Protein AF-A0A183IWS3-F1 (afdb_monomer)

pLDDT: mean 85.81, std 8.59, range [47.94, 95.75]

Radius of gyration: 23.71 Å; Cα contacts (8 Å, |Δi|>4): 69; chains: 1; bounding box: 55×58×47 Å

Foldseek 3Di:
DVVCCVPVVLLVVLVVQLVVLVCCCVPPCVQCPDPPSNVVSVVSNVVSVVVNVVVVCVVDDPVVSVVVVVVVVVVVVVCVVCVVPDPDDCVVCVVVVVVVVVVVVVVVVVCCCVQQCVVQVQLVVLVDQDVDPDPHHDDPVCVVVSVVSNVVSVVVSVVSVVVVVVVVVD

Structure (mmCIF, N/CA/C/O backbone):
data_AF-A0A183IWS3-F1
#
_entry.id   AF-A0A183IWS3-F1
#
loop_
_atom_site.group_PDB
_atom_site.id
_atom_site.type_symbol
_atom_site.label_atom_id
_atom_site.label_alt_id
_atom_site.label_comp_id
_atom_site.label_asym_id
_atom_site.label_entity_id
_atom_site.label_seq_id
_atom_site.pdbx_PDB_ins_code
_atom_site.Cartn_x
_atom_site.Cartn_y
_atom_site.Cartn_z
_atom_site.occupancy
_atom_site.B_iso_or_equiv
_atom_site.auth_seq_id
_atom_site.auth_comp_id
_atom_site.auth_asym_id
_atom_site.auth_atom_id
_atom_site.pdbx_PDB_model_num
ATOM 1 N N . MET A 1 1 ? 25.978 -1.870 -4.312 1.00 57.47 1 MET A N 1
ATOM 2 C CA . MET A 1 1 ? 25.868 -1.701 -2.844 1.00 57.47 1 MET A CA 1
ATOM 3 C C . MET A 1 1 ? 25.398 -0.297 -2.461 1.00 57.47 1 MET A C 1
ATOM 5 O O . MET A 1 1 ? 24.387 -0.199 -1.785 1.00 57.47 1 MET A O 1
ATOM 9 N N . ASN A 1 2 ? 26.026 0.776 -2.966 1.00 66.19 2 ASN A N 1
ATOM 10 C CA . ASN A 1 2 ? 25.623 2.159 -2.646 1.00 66.19 2 ASN A CA 1
ATOM 11 C C . ASN A 1 2 ? 24.198 2.531 -3.095 1.00 66.19 2 ASN A C 1
ATOM 13 O O . ASN A 1 2 ? 23.472 3.122 -2.311 1.00 66.19 2 ASN A O 1
ATOM 17 N N . LEU A 1 3 ? 23.770 2.112 -4.294 1.00 61.91 3 LEU A N 1
ATOM 18 C CA . LEU A 1 3 ? 22.423 2.416 -4.809 1.00 61.91 3 LEU A CA 1
ATOM 19 C C . LEU A 1 3 ? 21.291 1.729 -4.018 1.00 61.91 3 LEU A C 1
ATOM 21 O O . LEU A 1 3 ? 20.175 2.226 -3.940 1.00 61.91 3 LEU A O 1
ATOM 25 N N . LEU A 1 4 ? 21.583 0.561 -3.434 1.00 61.16 4 LEU A N 1
ATOM 26 C CA . LEU A 1 4 ? 20.600 -0.202 -2.666 1.00 61.16 4 LEU A CA 1
ATOM 27 C C . LEU A 1 4 ? 20.414 0.417 -1.276 1.00 61.16 4 LEU A C 1
ATOM 29 O O . LEU A 1 4 ? 19.292 0.515 -0.799 1.00 61.16 4 LEU A O 1
ATOM 33 N N . LEU A 1 5 ? 21.502 0.897 -0.659 1.00 66.38 5 LEU A N 1
ATOM 34 C CA . LEU A 1 5 ? 21.463 1.611 0.620 1.00 66.38 5 LEU A CA 1
ATOM 35 C C . LEU A 1 5 ? 20.761 2.972 0.508 1.00 66.38 5 LEU A C 1
ATOM 37 O O . LEU A 1 5 ? 20.028 3.339 1.423 1.00 66.38 5 LEU A O 1
ATOM 41 N N . THR A 1 6 ? 20.940 3.700 -0.599 1.00 74.06 6 THR A N 1
ATOM 42 C CA . THR A 1 6 ? 20.304 5.013 -0.797 1.00 74.06 6 THR A CA 1
ATOM 43 C C . THR A 1 6 ? 18.786 4.943 -0.923 1.00 74.06 6 THR A C 1
ATOM 45 O O . THR A 1 6 ? 18.131 5.893 -0.523 1.00 74.06 6 THR A O 1
ATOM 48 N N . GLU A 1 7 ? 18.224 3.834 -1.410 1.00 75.50 7 GLU A N 1
ATOM 49 C CA . GLU A 1 7 ? 16.769 3.673 -1.570 1.00 75.50 7 GLU A CA 1
ATOM 50 C C . GLU A 1 7 ? 16.124 2.904 -0.401 1.00 75.50 7 GLU A C 1
ATOM 52 O O . GLU A 1 7 ? 15.060 3.293 0.089 1.00 75.50 7 GLU A O 1
ATOM 57 N N . LEU A 1 8 ? 16.774 1.847 0.115 1.00 82.06 8 LEU A N 1
ATOM 58 C CA . LEU A 1 8 ? 16.234 1.069 1.242 1.00 82.06 8 LEU A CA 1
ATOM 59 C C . LEU A 1 8 ? 16.162 1.890 2.532 1.00 82.06 8 LEU A C 1
ATOM 61 O O . LEU A 1 8 ? 15.187 1.778 3.274 1.00 82.06 8 LEU A O 1
ATOM 65 N N . VAL A 1 9 ? 17.204 2.667 2.844 1.00 86.25 9 VAL A N 1
ATOM 66 C CA . VAL A 1 9 ? 17.297 3.359 4.139 1.00 86.25 9 VAL A CA 1
ATOM 67 C C . VAL A 1 9 ? 16.175 4.396 4.298 1.00 86.25 9 VAL A C 1
ATOM 69 O O . VAL A 1 9 ? 15.473 4.337 5.313 1.00 86.25 9 VAL A O 1
ATOM 72 N N . PRO A 1 10 ? 15.910 5.281 3.316 1.00 90.19 10 PRO A N 1
ATOM 73 C CA . PRO A 1 10 ? 14.752 6.168 3.372 1.00 90.19 10 PRO A CA 1
ATOM 74 C C . PRO A 1 10 ? 13.425 5.409 3.416 1.00 90.19 10 PRO A C 1
ATOM 76 O O . PRO A 1 10 ? 12.541 5.776 4.187 1.00 90.19 10 PRO A O 1
ATOM 79 N N . TRP A 1 11 ? 13.284 4.326 2.645 1.00 89.00 11 TRP A N 1
ATOM 80 C CA . TRP A 1 11 ? 12.058 3.528 2.630 1.00 89.00 11 TRP A CA 1
ATOM 81 C C . TRP A 1 11 ? 11.697 2.979 4.019 1.00 89.00 11 TRP A C 1
ATOM 83 O O . TRP A 1 11 ? 10.566 3.156 4.483 1.00 89.00 11 TRP A O 1
ATOM 93 N N . PHE A 1 12 ? 12.657 2.376 4.728 1.00 92.31 12 PHE A N 1
ATOM 94 C CA . PHE A 1 12 ? 12.441 1.896 6.097 1.00 92.31 12 PHE A CA 1
ATOM 95 C C . PHE A 1 12 ? 12.191 3.037 7.085 1.00 92.31 12 PHE A C 1
ATOM 97 O O . PHE A 1 12 ? 11.315 2.917 7.942 1.00 92.31 12 PHE A O 1
ATOM 104 N N . PHE A 1 13 ? 12.908 4.155 6.952 1.00 93.88 13 PHE A N 1
ATOM 105 C CA . PHE A 1 13 ? 12.727 5.328 7.807 1.00 93.88 13 PHE A CA 1
ATOM 106 C C . PHE A 1 13 ? 11.313 5.922 7.695 1.00 93.88 13 PHE A C 1
ATOM 108 O O . PHE A 1 13 ? 10.646 6.150 8.710 1.00 93.88 13 PHE A O 1
ATOM 115 N N . PHE A 1 14 ? 10.815 6.136 6.474 1.00 94.62 14 PHE A N 1
ATOM 116 C CA . PHE A 1 14 ? 9.468 6.666 6.255 1.00 94.62 14 PHE A CA 1
ATOM 117 C C . PHE A 1 14 ? 8.382 5.654 6.637 1.00 94.62 14 PHE A C 1
ATOM 119 O O . PHE A 1 14 ? 7.388 6.047 7.244 1.00 94.62 14 PHE A O 1
ATOM 126 N N . SER A 1 15 ? 8.603 4.355 6.411 1.00 92.75 15 SER A N 1
ATOM 127 C CA . SER A 1 15 ? 7.691 3.299 6.880 1.00 92.75 15 S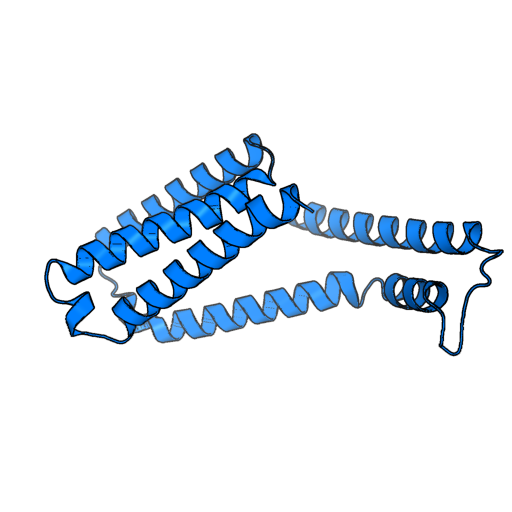ER A CA 1
ATOM 128 C C . SER A 1 15 ? 7.574 3.273 8.411 1.00 92.75 15 SER A C 1
ATOM 130 O O . SER A 1 15 ? 6.471 3.191 8.954 1.00 92.75 15 SER A O 1
ATOM 132 N N . ALA A 1 16 ? 8.695 3.406 9.128 1.00 94.75 16 ALA A N 1
ATOM 133 C CA . ALA A 1 16 ? 8.701 3.500 10.588 1.00 94.75 16 ALA A CA 1
ATOM 134 C C . ALA A 1 16 ? 8.003 4.780 11.076 1.00 94.75 16 ALA A C 1
ATOM 136 O O . ALA A 1 16 ? 7.198 4.731 12.006 1.00 94.75 16 ALA A O 1
ATOM 137 N N . THR A 1 17 ? 8.253 5.913 10.413 1.00 94.94 17 THR A N 1
ATOM 138 C CA . THR A 1 17 ? 7.595 7.194 10.716 1.00 94.94 17 THR A CA 1
ATOM 139 C C . THR A 1 17 ? 6.078 7.098 10.539 1.00 94.94 17 THR A C 1
ATOM 141 O O . THR A 1 17 ? 5.333 7.543 11.417 1.00 94.94 17 THR A O 1
ATOM 144 N N . PHE A 1 18 ? 5.610 6.471 9.454 1.00 95.06 18 PHE A N 1
ATOM 145 C CA . PHE A 1 18 ? 4.192 6.201 9.214 1.00 95.06 18 PHE A CA 1
ATOM 146 C C . PHE A 1 18 ? 3.589 5.358 10.343 1.00 95.06 18 PHE A C 1
ATOM 148 O O . PHE A 1 18 ? 2.594 5.761 10.942 1.00 95.06 18 PHE A O 1
ATOM 155 N N . LEU A 1 19 ? 4.219 4.233 10.697 1.00 93.94 19 LEU A N 1
ATOM 156 C CA . LEU A 1 19 ? 3.707 3.334 11.734 1.00 93.94 19 LEU A CA 1
ATOM 157 C C . LEU A 1 19 ? 3.624 4.021 13.106 1.00 93.94 19 LEU A C 1
ATOM 159 O O . LEU A 1 19 ? 2.595 3.940 13.775 1.00 93.94 19 LEU A O 1
ATOM 163 N N . ILE A 1 20 ? 4.680 4.727 13.518 1.00 94.69 20 ILE A N 1
ATOM 164 C CA . ILE A 1 20 ? 4.733 5.410 14.819 1.00 94.69 20 ILE A CA 1
ATOM 165 C C . ILE A 1 20 ? 3.663 6.502 14.893 1.00 94.69 20 ILE A C 1
ATOM 167 O O . ILE A 1 20 ? 2.904 6.557 15.860 1.00 94.69 20 ILE A O 1
ATOM 171 N N . THR A 1 21 ? 3.566 7.363 13.879 1.00 93.31 21 THR A N 1
ATOM 172 C CA . THR A 1 21 ? 2.584 8.461 13.874 1.00 93.31 21 THR A CA 1
ATOM 173 C C . THR A 1 21 ? 1.146 7.949 13.783 1.00 93.31 21 THR A C 1
ATOM 175 O O . THR A 1 21 ? 0.271 8.481 14.470 1.00 93.31 21 THR A O 1
ATOM 178 N N . TYR A 1 22 ? 0.904 6.871 13.032 1.00 92.94 22 TYR A N 1
ATOM 179 C CA . TYR A 1 22 ? -0.388 6.187 12.971 1.00 92.94 22 TYR A CA 1
ATOM 180 C C . TYR A 1 22 ? -0.812 5.641 14.342 1.00 92.94 22 TYR A C 1
ATOM 182 O O . TYR A 1 22 ? -1.922 5.921 14.804 1.00 92.94 22 TYR A O 1
ATOM 190 N N . LEU A 1 23 ? 0.086 4.936 15.041 1.00 91.12 23 LEU A N 1
ATOM 191 C CA . LEU A 1 23 ? -0.172 4.418 16.389 1.00 91.12 23 LEU A CA 1
ATOM 192 C C . LEU A 1 23 ? -0.385 5.545 17.407 1.00 91.12 23 LEU A C 1
ATOM 194 O O . LEU A 1 23 ? -1.289 5.460 18.234 1.00 91.12 23 LEU A O 1
ATOM 198 N N . MET A 1 24 ? 0.381 6.635 17.323 1.00 89.94 24 MET A N 1
ATOM 199 C CA . MET A 1 24 ? 0.211 7.800 18.199 1.00 89.94 24 MET A CA 1
ATOM 200 C C . MET A 1 24 ? -1.166 8.450 18.030 1.00 89.94 24 MET A C 1
ATOM 202 O O . MET A 1 24 ? -1.819 8.781 19.019 1.00 89.94 24 MET A O 1
ATOM 206 N N . ILE A 1 25 ? -1.653 8.600 16.797 1.00 91.25 25 ILE A N 1
ATOM 207 C CA . ILE A 1 25 ? -2.992 9.151 16.542 1.00 91.25 25 ILE A CA 1
ATOM 208 C C . ILE A 1 25 ? -4.089 8.161 16.973 1.00 91.25 25 ILE A C 1
ATOM 210 O O . ILE A 1 25 ? -5.099 8.573 17.550 1.00 91.25 25 ILE A O 1
ATOM 214 N N . GLY A 1 26 ? -3.912 6.865 16.705 1.00 88.88 26 GLY A N 1
ATOM 215 C CA . GLY A 1 26 ? -4.910 5.829 16.985 1.00 88.88 26 GLY A CA 1
ATOM 216 C C . GLY A 1 26 ? -5.060 5.498 18.472 1.00 88.88 26 GLY A C 1
ATOM 217 O O . GLY A 1 26 ? -6.181 5.434 18.981 1.00 88.88 26 GLY A O 1
ATOM 218 N N . CYS A 1 27 ? -3.939 5.325 19.173 1.00 90.75 27 CYS A N 1
ATOM 219 C CA . CYS A 1 27 ? -3.884 4.769 20.525 1.00 90.75 27 CYS A CA 1
ATOM 220 C C . CYS A 1 27 ? -3.692 5.821 21.627 1.00 90.75 27 CYS A C 1
ATOM 222 O O . CYS A 1 27 ? -4.011 5.532 22.778 1.00 90.75 27 CYS A O 1
ATOM 224 N N . CYS A 1 28 ? -3.218 7.034 21.312 1.00 89.56 28 CYS A N 1
ATOM 225 C CA . CYS A 1 28 ? -2.934 8.072 22.310 1.00 89.56 28 CYS A CA 1
ATOM 226 C C . CYS A 1 28 ? -3.904 9.265 22.173 1.00 89.56 28 CYS A C 1
ATOM 228 O O . CYS A 1 28 ? -3.660 10.195 21.395 1.00 89.56 28 CYS A O 1
ATOM 230 N N . PRO A 1 29 ? -4.991 9.332 22.974 1.00 86.38 29 PRO A N 1
ATOM 231 C CA . PRO A 1 29 ? -5.984 10.405 22.875 1.00 86.38 29 PRO A CA 1
ATOM 232 C C . PRO A 1 29 ? -5.400 11.803 23.101 1.00 86.38 29 PRO A C 1
ATOM 234 O O . PRO A 1 29 ? -5.892 12.767 22.517 1.00 86.38 29 PRO A O 1
ATOM 237 N N . GLY A 1 30 ? -4.355 11.908 23.931 1.00 86.81 30 GLY A N 1
ATOM 238 C CA . GLY A 1 30 ? -3.664 13.166 24.216 1.00 86.81 30 GLY A CA 1
ATOM 239 C C . GLY A 1 30 ? -3.038 13.798 22.972 1.00 86.81 30 GLY A C 1
ATOM 240 O O . GLY A 1 30 ? -3.177 15.003 22.784 1.00 86.81 30 GLY A O 1
ATOM 241 N N . PHE A 1 31 ? -2.439 12.985 22.095 1.00 84.56 31 PHE A N 1
ATOM 242 C CA . PHE A 1 31 ? -1.828 13.453 20.847 1.00 84.56 31 PHE A CA 1
ATOM 243 C C . PHE A 1 31 ? -2.865 13.737 19.760 1.00 84.56 31 PHE A C 1
ATOM 245 O O . PHE A 1 31 ? -2.729 14.716 19.039 1.00 84.56 31 PHE A O 1
ATOM 252 N N . ARG A 1 32 ? -3.947 12.953 19.670 1.00 92.25 32 ARG A N 1
ATOM 253 C CA . ARG A 1 32 ? -5.007 13.184 18.671 1.00 92.25 32 ARG A CA 1
ATOM 254 C C . ARG A 1 32 ? -5.888 14.404 18.969 1.00 92.25 32 ARG A C 1
ATOM 256 O O . ARG A 1 32 ? -6.387 15.030 18.040 1.00 92.25 32 ARG A O 1
ATOM 263 N N . ARG A 1 33 ? -6.141 14.723 20.245 1.00 92.44 33 ARG A N 1
ATOM 264 C CA . ARG A 1 33 ? -7.160 15.720 20.640 1.00 92.44 33 ARG A CA 1
ATOM 265 C C . ARG A 1 33 ? -6.612 17.105 20.989 1.00 92.44 33 ARG A C 1
ATOM 267 O O . ARG A 1 33 ? -7.414 18.009 21.199 1.00 92.44 33 ARG A O 1
ATOM 274 N N . ARG A 1 34 ? -5.291 17.287 21.098 1.00 90.06 34 ARG A N 1
ATOM 275 C CA . ARG A 1 34 ? -4.690 18.559 21.535 1.00 90.06 34 ARG A CA 1
ATOM 276 C C . ARG A 1 34 ? -3.725 19.125 20.497 1.00 90.06 34 ARG A C 1
ATOM 278 O O . ARG A 1 34 ? -2.863 18.415 19.982 1.00 90.06 34 ARG A O 1
ATOM 285 N N . PHE A 1 35 ? -3.854 20.427 20.251 1.00 91.75 35 PHE A N 1
ATOM 286 C CA . PHE A 1 35 ? -2.863 21.210 19.519 1.00 91.75 35 PHE A CA 1
ATOM 287 C C . PHE A 1 35 ? -1.610 21.412 20.395 1.00 91.75 35 PHE A C 1
ATOM 289 O O . PHE A 1 35 ? -1.762 21.599 21.605 1.00 91.75 35 PHE A O 1
ATOM 296 N N . PRO A 1 36 ? -0.383 21.384 19.837 1.00 92.44 36 PRO A N 1
ATOM 297 C CA . PRO A 1 36 ? -0.035 21.217 18.416 1.00 92.44 36 PRO A CA 1
ATOM 298 C C . PRO A 1 36 ? 0.200 19.763 17.972 1.00 92.44 36 PRO A C 1
ATOM 300 O O . PRO A 1 36 ? 0.430 19.515 16.788 1.00 92.44 36 PRO A O 1
ATOM 303 N N . GLY A 1 37 ? 0.160 18.801 18.901 1.00 89.38 37 GLY A N 1
ATOM 304 C CA . GLY A 1 37 ? 0.562 17.413 18.648 1.00 89.38 37 GLY A CA 1
ATOM 305 C C . GLY A 1 37 ? -0.212 16.739 17.514 1.00 89.38 37 GLY A C 1
ATOM 306 O O . GLY A 1 37 ? 0.393 16.069 16.681 1.00 89.38 37 GLY A O 1
ATOM 307 N N . ASN A 1 38 ? -1.522 16.978 17.425 1.00 90.88 38 ASN A N 1
ATOM 308 C CA . ASN A 1 38 ? -2.369 16.402 16.379 1.00 90.88 38 ASN A CA 1
ATOM 309 C C . ASN A 1 38 ? -1.933 16.809 14.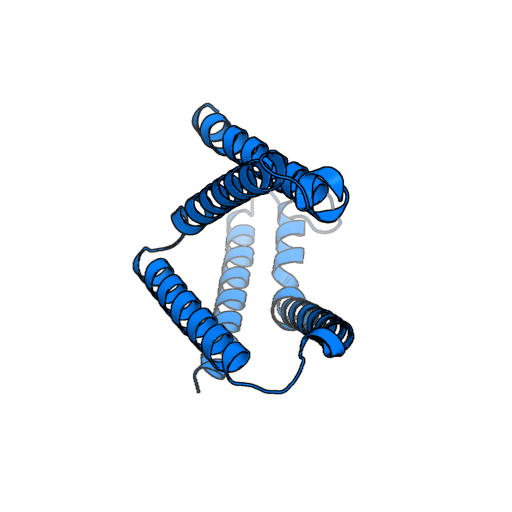960 1.00 90.88 38 ASN A C 1
ATOM 311 O O . ASN A 1 38 ? -1.841 15.954 14.081 1.00 90.88 38 ASN A O 1
ATOM 315 N N . MET A 1 39 ? -1.614 18.088 14.749 1.00 93.88 39 MET A N 1
ATOM 316 C CA . MET A 1 39 ? -1.180 18.616 13.454 1.00 93.88 39 MET A CA 1
ATOM 317 C C . MET A 1 39 ? 0.230 18.146 13.100 1.00 93.88 39 MET A C 1
ATOM 319 O O . MET A 1 39 ? 0.480 17.785 11.954 1.00 93.88 39 MET A O 1
ATOM 323 N N . ILE A 1 40 ? 1.136 18.088 14.081 1.00 93.81 40 ILE A N 1
ATOM 324 C CA . ILE A 1 40 ? 2.499 17.580 13.869 1.00 93.81 40 ILE A CA 1
ATOM 325 C C . ILE A 1 40 ? 2.453 16.112 13.435 1.00 93.81 40 ILE A C 1
ATOM 327 O O . ILE A 1 40 ? 3.058 15.751 12.426 1.00 93.81 40 ILE A O 1
ATOM 331 N N . CYS A 1 41 ? 1.704 15.266 14.150 1.00 91.00 41 CYS A N 1
ATOM 332 C CA 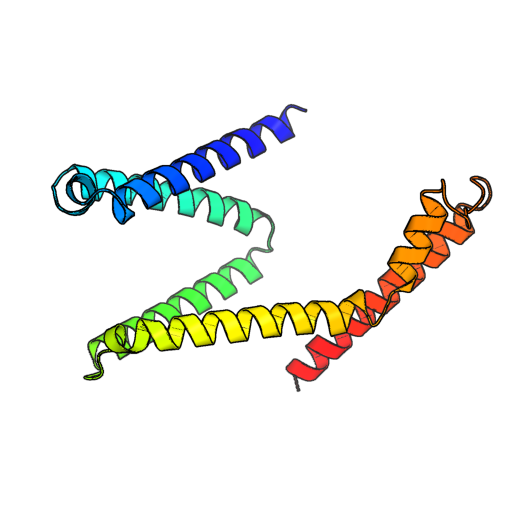. CYS A 1 41 ? 1.555 13.860 13.778 1.00 91.00 41 CYS A CA 1
ATOM 333 C C . CYS A 1 41 ? 0.905 13.701 12.397 1.00 91.00 41 CYS A C 1
ATOM 335 O O . CYS A 1 41 ? 1.346 12.853 11.627 1.00 91.00 41 CYS A O 1
ATOM 337 N N . LEU A 1 42 ? -0.093 14.526 12.057 1.00 94.06 42 LEU A N 1
ATOM 338 C CA . LEU A 1 42 ? -0.750 14.484 10.750 1.00 94.06 42 LEU A CA 1
ATOM 339 C C . LEU A 1 42 ? 0.200 14.859 9.603 1.00 94.06 42 LEU A C 1
ATOM 341 O O . LEU A 1 42 ? 0.224 14.169 8.585 1.00 94.06 42 LEU A O 1
ATOM 345 N N . ILE A 1 43 ? 1.003 15.914 9.760 1.00 95.75 43 ILE A N 1
ATOM 346 C CA . ILE A 1 43 ? 1.976 16.340 8.741 1.00 95.75 43 ILE A CA 1
ATOM 347 C C . ILE A 1 43 ? 3.028 15.252 8.521 1.00 95.75 43 ILE A C 1
ATOM 349 O O . ILE A 1 43 ? 3.288 14.879 7.379 1.00 95.75 43 ILE A O 1
ATOM 353 N N . LEU A 1 44 ? 3.593 14.701 9.600 1.00 95.56 44 LEU A N 1
ATOM 354 C CA . LEU A 1 44 ? 4.589 13.631 9.511 1.00 95.56 44 LEU A CA 1
ATOM 355 C C . LEU A 1 44 ? 4.020 12.369 8.849 1.00 95.56 44 LEU A C 1
ATOM 357 O O . LEU A 1 44 ? 4.663 11.809 7.962 1.00 95.56 44 LEU A O 1
ATOM 361 N N . LEU A 1 45 ? 2.803 11.961 9.224 1.00 94.31 45 LEU A N 1
ATOM 362 C CA . LEU A 1 45 ? 2.103 10.829 8.612 1.00 94.31 45 LEU A CA 1
ATOM 363 C C . LEU A 1 45 ? 1.890 11.050 7.106 1.00 94.31 45 LEU A C 1
ATOM 365 O O . LEU A 1 45 ? 2.152 10.157 6.301 1.00 94.31 45 LEU A O 1
ATOM 369 N N . THR A 1 46 ? 1.446 12.252 6.725 1.00 95.44 46 THR A N 1
ATOM 370 C CA . THR A 1 46 ? 1.169 12.615 5.326 1.00 95.44 46 THR A CA 1
ATOM 371 C C . THR A 1 46 ? 2.448 12.615 4.494 1.00 95.44 46 THR A C 1
ATOM 373 O O . THR A 1 46 ? 2.480 12.022 3.418 1.00 95.44 46 THR A O 1
ATOM 376 N N . LEU A 1 47 ? 3.522 13.235 4.994 1.00 95.44 47 LEU A N 1
ATOM 377 C CA . LEU A 1 47 ? 4.809 13.270 4.298 1.00 95.44 47 LEU A CA 1
ATOM 378 C C . LEU A 1 47 ? 5.381 11.861 4.122 1.00 95.44 47 LEU A C 1
ATOM 380 O O . LEU A 1 47 ? 5.781 11.510 3.013 1.00 95.44 47 LEU A O 1
ATOM 384 N N . ALA A 1 48 ? 5.337 11.032 5.167 1.00 94.50 48 ALA A N 1
ATOM 385 C CA . ALA A 1 48 ? 5.785 9.647 5.088 1.00 94.50 48 ALA A CA 1
ATOM 386 C C . ALA A 1 48 ? 5.013 8.845 4.029 1.00 94.50 48 ALA A C 1
ATOM 388 O O . ALA A 1 48 ? 5.626 8.231 3.156 1.00 94.50 48 ALA A O 1
ATOM 389 N N . MET A 1 49 ? 3.679 8.921 4.039 1.00 92.94 49 MET A N 1
ATOM 390 C CA . MET A 1 49 ? 2.851 8.220 3.056 1.00 92.94 49 MET A CA 1
ATOM 391 C C . MET A 1 49 ? 3.056 8.754 1.629 1.00 92.94 49 MET A C 1
ATOM 393 O O . MET A 1 49 ? 3.068 7.975 0.674 1.00 92.94 49 MET A O 1
ATOM 397 N N . SER A 1 50 ? 3.258 10.067 1.467 1.00 94.94 50 SER A N 1
ATOM 398 C CA . SER A 1 50 ? 3.536 10.677 0.161 1.00 94.94 50 SER A CA 1
ATOM 399 C C . SER A 1 50 ? 4.859 10.196 -0.436 1.00 94.94 50 SER A C 1
ATOM 401 O O . SER A 1 50 ? 4.886 9.838 -1.610 1.00 94.94 50 SER A O 1
ATOM 403 N N . TYR A 1 51 ? 5.922 10.087 0.371 1.00 93.62 51 TYR A N 1
ATOM 404 C CA . TYR A 1 51 ? 7.211 9.553 -0.070 1.00 93.62 51 TYR A CA 1
ATOM 405 C C . TYR A 1 51 ? 7.092 8.088 -0.504 1.00 93.62 51 TYR A C 1
ATOM 407 O O . TYR A 1 51 ? 7.542 7.717 -1.590 1.00 93.62 51 TYR A O 1
ATOM 415 N N . MET A 1 52 ? 6.438 7.257 0.314 1.00 92.69 52 MET A N 1
ATOM 416 C CA . MET A 1 52 ? 6.219 5.841 0.000 1.00 92.69 52 MET A CA 1
ATOM 417 C C . MET A 1 52 ? 5.397 5.671 -1.283 1.00 92.69 52 MET A C 1
ATOM 419 O O . MET A 1 52 ? 5.718 4.858 -2.144 1.00 92.69 52 MET A O 1
ATOM 423 N N . THR A 1 53 ? 4.354 6.479 -1.454 1.00 93.00 53 THR A N 1
ATOM 424 C CA . THR A 1 53 ? 3.522 6.426 -2.662 1.00 93.00 53 THR A CA 1
ATOM 425 C C . THR A 1 53 ? 4.288 6.922 -3.892 1.00 93.00 53 THR A C 1
ATOM 427 O O . THR A 1 53 ? 4.176 6.320 -4.955 1.00 93.00 53 THR A O 1
ATOM 430 N N . ALA A 1 54 ? 5.096 7.979 -3.767 1.00 91.75 54 ALA A N 1
ATOM 431 C CA . ALA A 1 54 ? 5.884 8.535 -4.868 1.00 91.75 54 ALA A CA 1
ATOM 432 C C . ALA A 1 54 ? 6.977 7.572 -5.352 1.00 91.75 54 ALA A C 1
ATOM 434 O O . ALA A 1 54 ? 7.158 7.399 -6.556 1.00 91.75 54 ALA A O 1
ATOM 435 N N . THR A 1 55 ? 7.668 6.908 -4.425 1.00 90.69 55 THR A N 1
ATOM 436 C CA . THR A 1 55 ? 8.667 5.880 -4.753 1.00 90.69 55 THR A CA 1
ATOM 437 C C . THR A 1 55 ? 8.021 4.680 -5.444 1.00 90.69 55 THR A C 1
ATOM 439 O O . THR A 1 55 ? 8.529 4.246 -6.474 1.00 90.69 55 THR A O 1
ATOM 442 N N . ILE A 1 56 ? 6.853 4.208 -4.980 1.00 90.50 56 ILE A N 1
ATOM 443 C CA . ILE A 1 56 ? 6.083 3.171 -5.693 1.00 90.50 56 ILE A CA 1
ATOM 444 C C . ILE A 1 56 ? 5.681 3.653 -7.094 1.00 90.50 56 ILE A C 1
ATOM 446 O O . ILE A 1 56 ? 5.862 2.929 -8.071 1.00 90.50 56 ILE A O 1
ATOM 450 N N . ALA A 1 57 ? 5.145 4.870 -7.214 1.00 92.38 57 ALA A N 1
ATOM 451 C CA . ALA A 1 57 ? 4.706 5.430 -8.491 1.00 92.38 57 ALA A CA 1
ATOM 452 C C . ALA A 1 57 ? 5.856 5.552 -9.506 1.00 92.38 57 ALA A C 1
ATOM 454 O O . ALA A 1 57 ? 5.621 5.402 -10.704 1.00 92.38 57 ALA A O 1
ATOM 455 N N . GLY A 1 58 ? 7.092 5.749 -9.036 1.00 91.12 58 GLY A N 1
ATOM 456 C CA . GLY A 1 58 ? 8.299 5.777 -9.864 1.00 91.12 58 GLY A CA 1
ATOM 457 C C . GLY A 1 58 ? 8.579 4.479 -10.633 1.00 91.12 58 GLY A C 1
ATOM 458 O O . GLY A 1 58 ? 9.272 4.522 -11.647 1.00 91.12 58 GLY A O 1
ATOM 459 N N . PHE A 1 59 ? 8.007 3.342 -10.216 1.00 88.38 59 PHE A N 1
ATOM 460 C CA . PHE A 1 59 ? 8.128 2.061 -10.927 1.00 88.38 59 PHE A CA 1
ATOM 461 C C . PHE A 1 59 ? 7.112 1.882 -12.065 1.00 88.38 59 PHE A C 1
ATOM 463 O O . PHE A 1 59 ? 7.192 0.906 -12.810 1.00 88.38 59 PHE A O 1
ATOM 470 N N . TYR A 1 60 ? 6.161 2.805 -12.225 1.00 88.62 60 TYR A N 1
ATOM 471 C CA . TYR A 1 60 ? 5.109 2.721 -13.235 1.00 88.62 60 TYR A CA 1
ATOM 472 C C . TYR A 1 60 ? 5.267 3.803 -14.304 1.00 88.62 60 TYR A C 1
ATOM 474 O O . TYR A 1 60 ? 5.777 4.896 -14.069 1.00 88.62 60 TYR A O 1
ATOM 482 N N . SER A 1 61 ? 4.786 3.516 -15.516 1.00 91.44 61 SER A N 1
ATOM 483 C CA . SER A 1 61 ? 4.789 4.502 -16.598 1.00 91.44 61 SER A CA 1
ATOM 484 C C . SER A 1 61 ? 3.918 5.708 -16.245 1.00 91.44 61 SER A C 1
ATOM 486 O O . SER A 1 61 ? 2.782 5.549 -15.796 1.00 91.44 61 SER A O 1
ATOM 488 N N . THR A 1 62 ? 4.403 6.914 -16.547 1.00 92.62 62 THR A N 1
ATOM 489 C CA . THR A 1 62 ? 3.721 8.183 -16.230 1.00 92.62 62 THR A CA 1
ATOM 490 C C . THR A 1 62 ? 2.262 8.203 -16.684 1.00 92.62 62 THR A C 1
ATOM 492 O O . THR A 1 62 ? 1.390 8.587 -15.913 1.00 92.62 62 THR A O 1
ATOM 495 N N . LYS A 1 63 ? 1.966 7.704 -17.893 1.00 89.69 63 LYS A N 1
ATOM 496 C CA . LYS A 1 63 ? 0.592 7.596 -18.419 1.00 89.69 63 LYS A CA 1
ATOM 497 C C . LYS A 1 63 ? -0.347 6.826 -17.480 1.00 89.69 63 LYS A C 1
ATOM 499 O O . LYS A 1 63 ? -1.464 7.272 -17.242 1.00 89.69 63 LYS A O 1
ATOM 504 N N . VAL A 1 64 ? 0.113 5.695 -16.940 1.00 90.25 64 VAL A N 1
ATOM 505 C CA . VAL A 1 64 ? -0.672 4.847 -16.027 1.00 90.25 64 VAL A CA 1
ATOM 506 C C . VAL A 1 64 ? -0.844 5.539 -14.677 1.00 90.25 64 VAL A C 1
ATOM 508 O O . VAL A 1 64 ? -1.948 5.563 -14.142 1.00 90.25 64 VAL A O 1
ATOM 511 N N . VAL A 1 65 ? 0.219 6.164 -14.161 1.00 92.56 65 VAL A N 1
ATOM 512 C CA . VAL A 1 65 ? 0.190 6.899 -12.887 1.00 92.56 65 VAL A CA 1
ATOM 513 C C . VAL A 1 65 ? -0.801 8.065 -12.938 1.00 92.56 65 VAL A C 1
ATOM 515 O O . VAL A 1 65 ? -1.624 8.204 -12.036 1.00 92.56 65 VAL A O 1
ATOM 518 N N . PHE A 1 66 ? -0.782 8.874 -14.003 1.00 91.06 66 PHE A N 1
ATOM 519 C CA . PHE A 1 66 ? -1.718 9.993 -14.168 1.00 91.06 66 PHE A CA 1
ATOM 520 C C . PHE A 1 66 ? -3.167 9.528 -14.327 1.00 91.06 66 PHE A C 1
ATOM 522 O O . PHE A 1 66 ? -4.064 10.137 -13.745 1.00 91.06 66 PHE A O 1
ATOM 529 N N . LEU A 1 67 ? -3.402 8.440 -15.066 1.00 91.44 67 LEU A N 1
ATOM 530 C CA . LEU A 1 67 ? -4.739 7.862 -15.194 1.00 91.44 67 LEU A CA 1
ATOM 531 C C . LEU A 1 67 ? -5.261 7.368 -13.835 1.00 91.44 67 LEU A C 1
ATOM 533 O O . LEU A 1 67 ? -6.384 7.690 -13.457 1.00 91.44 67 LEU A O 1
ATOM 537 N N . ALA A 1 68 ? -4.434 6.647 -13.072 1.00 89.12 68 ALA A N 1
ATOM 538 C CA . ALA A 1 68 ? -4.788 6.162 -11.739 1.00 89.12 68 ALA A CA 1
ATOM 539 C C . ALA A 1 68 ? -5.052 7.314 -10.753 1.00 89.12 68 ALA A C 1
ATOM 541 O O . ALA A 1 68 ? -6.030 7.272 -10.005 1.00 89.12 68 ALA A O 1
ATOM 542 N N . ALA A 1 69 ? -4.227 8.364 -10.784 1.00 91.44 69 ALA A N 1
ATOM 543 C CA . ALA A 1 69 ? -4.408 9.556 -9.960 1.00 91.44 69 ALA A CA 1
ATOM 544 C C . ALA A 1 69 ? -5.715 10.294 -10.292 1.00 91.44 69 ALA A C 1
ATOM 546 O O . ALA A 1 69 ? -6.452 10.667 -9.379 1.00 91.44 69 ALA A O 1
ATOM 547 N N . LEU A 1 70 ? -6.036 10.459 -11.582 1.00 92.94 70 LEU A N 1
ATOM 548 C CA . LEU A 1 70 ? -7.283 11.083 -12.028 1.00 92.94 70 LEU A CA 1
ATOM 549 C C . LEU A 1 70 ? -8.503 10.271 -11.584 1.00 92.94 70 LEU A C 1
ATOM 551 O O . LEU A 1 70 ? -9.436 10.838 -11.017 1.00 92.94 70 LEU A O 1
ATOM 555 N N . CYS A 1 71 ? -8.485 8.953 -11.791 1.00 89.62 71 CYS A N 1
ATOM 556 C CA . CYS A 1 71 ? -9.553 8.072 -11.326 1.00 89.62 71 CYS A CA 1
ATOM 557 C C . CYS A 1 71 ? -9.738 8.188 -9.809 1.00 89.62 71 CYS A C 1
ATOM 559 O O . CYS A 1 71 ? -10.854 8.433 -9.366 1.00 89.62 71 CYS A O 1
ATOM 561 N N . CYS A 1 72 ? -8.653 8.103 -9.029 1.00 92.00 72 CYS A N 1
ATOM 562 C CA . CYS A 1 72 ? -8.684 8.246 -7.571 1.00 92.00 72 CYS A CA 1
ATOM 563 C C . CYS A 1 72 ? -9.303 9.584 -7.138 1.00 92.00 72 CYS A C 1
ATOM 565 O O . CYS A 1 72 ? -10.204 9.611 -6.299 1.00 92.00 72 CYS A O 1
ATOM 567 N N . PHE A 1 73 ? -8.871 10.693 -7.747 1.00 90.81 73 PHE A N 1
ATOM 568 C CA . PHE A 1 73 ? -9.400 12.024 -7.458 1.00 90.81 73 PHE A CA 1
ATOM 569 C C . PHE A 1 73 ? -10.907 12.117 -7.732 1.00 90.81 73 PHE A C 1
ATOM 571 O O . PHE A 1 73 ? -11.658 12.572 -6.869 1.00 90.81 73 PHE A O 1
ATOM 578 N N . LEU A 1 74 ? -11.362 11.636 -8.894 1.00 90.88 74 LEU A N 1
ATOM 579 C CA . LEU A 1 74 ? -12.779 11.643 -9.261 1.00 90.88 74 LEU A CA 1
ATOM 580 C C . LEU A 1 74 ? -13.611 10.746 -8.341 1.00 90.88 74 LEU A C 1
ATOM 582 O O . LEU A 1 74 ? -14.670 11.168 -7.880 1.00 90.88 74 LEU A O 1
ATOM 586 N N . THR A 1 75 ? -13.131 9.540 -8.023 1.00 86.12 75 THR A N 1
ATOM 587 C CA . THR A 1 75 ? -13.840 8.621 -7.123 1.00 86.12 75 THR A CA 1
ATOM 588 C C . THR A 1 75 ? -13.938 9.179 -5.711 1.00 86.12 75 THR A C 1
ATOM 590 O O . THR A 1 75 ? -15.023 9.189 -5.135 1.00 86.12 75 THR A O 1
ATOM 593 N N . CYS A 1 76 ? -12.843 9.710 -5.161 1.00 91.38 76 CYS A N 1
ATOM 594 C CA . CYS A 1 76 ? -12.840 10.323 -3.836 1.00 91.38 76 CYS A CA 1
ATOM 595 C C . CYS A 1 76 ? -13.748 11.556 -3.802 1.00 91.38 76 CYS A C 1
ATOM 597 O O . CYS A 1 76 ? -14.545 11.698 -2.879 1.00 91.38 76 CYS A O 1
ATOM 599 N N . GLY A 1 77 ? -13.687 12.411 -4.828 1.00 86.25 77 GLY A N 1
ATOM 600 C CA . GLY A 1 77 ? -14.558 13.578 -4.956 1.00 86.25 77 GLY A CA 1
ATOM 601 C C . GLY A 1 77 ? -16.038 13.196 -5.013 1.00 86.25 77 GLY A C 1
ATOM 602 O O . GLY A 1 77 ? -16.841 13.753 -4.267 1.00 86.25 77 GLY A O 1
ATOM 603 N N . ALA A 1 78 ? -16.398 12.202 -5.828 1.00 87.44 78 ALA A N 1
ATOM 604 C CA . ALA A 1 78 ? -17.766 11.697 -5.915 1.00 87.44 78 ALA A CA 1
ATOM 605 C C . ALA A 1 78 ? -18.259 11.135 -4.573 1.00 87.44 78 ALA A C 1
ATOM 607 O O . ALA A 1 78 ? -19.362 11.471 -4.143 1.00 87.44 78 ALA A O 1
ATOM 608 N N . ILE A 1 79 ? -17.433 10.341 -3.879 1.00 87.88 79 ILE A N 1
ATOM 609 C CA . ILE A 1 79 ? -17.763 9.789 -2.557 1.00 87.88 79 ILE A CA 1
ATOM 610 C C . ILE A 1 79 ? -17.951 10.908 -1.530 1.00 87.88 79 ILE A C 1
ATOM 612 O O . ILE A 1 79 ? -18.920 10.863 -0.776 1.00 87.88 79 ILE A O 1
ATOM 616 N N . VAL A 1 80 ? -17.076 11.919 -1.498 1.00 91.12 80 VAL A N 1
ATOM 617 C CA . VAL A 1 80 ? -17.192 13.059 -0.572 1.00 91.12 80 VAL A CA 1
ATOM 618 C C . VAL A 1 80 ? -18.474 13.841 -0.842 1.00 91.12 80 VAL A C 1
ATOM 620 O O . VAL A 1 80 ? -19.249 14.061 0.084 1.00 91.12 80 VAL A O 1
ATOM 623 N N . LEU A 1 81 ? -18.744 14.204 -2.100 1.00 90.62 81 LEU A N 1
ATOM 624 C CA . LEU A 1 81 ? -19.955 14.940 -2.472 1.00 90.62 81 LEU A CA 1
ATOM 625 C C . LEU A 1 81 ? -21.225 14.153 -2.132 1.00 90.62 81 LEU A C 1
ATOM 627 O O . LEU A 1 81 ? -22.154 14.710 -1.551 1.00 90.62 81 LEU A O 1
ATOM 631 N N . PHE A 1 82 ? -21.248 12.854 -2.428 1.00 88.00 82 PHE A N 1
ATOM 632 C CA . PHE A 1 82 ? -22.353 11.974 -2.057 1.00 88.00 82 PHE A CA 1
ATOM 633 C C . PHE A 1 82 ? -22.520 11.875 -0.534 1.00 88.00 82 PHE A C 1
ATOM 635 O O . PHE A 1 82 ? -23.632 12.012 -0.027 1.00 88.00 82 PHE A O 1
ATOM 642 N N . SER A 1 83 ? -21.421 11.710 0.205 1.00 87.69 83 SER A N 1
ATOM 643 C CA . SER A 1 83 ? -21.423 11.614 1.672 1.00 87.69 83 SER A CA 1
ATOM 644 C C . SER A 1 83 ? -21.872 12.910 2.349 1.00 87.69 83 SER A C 1
ATOM 646 O O . SER A 1 83 ? -22.473 12.862 3.414 1.00 87.69 83 SER A O 1
ATOM 648 N N . MET A 1 84 ? -21.628 14.068 1.729 1.00 90.06 84 MET A N 1
ATOM 649 C CA . MET A 1 84 ? -22.124 15.360 2.215 1.00 90.06 84 MET A CA 1
ATOM 650 C C . MET A 1 84 ? -23.628 15.553 1.980 1.00 90.06 84 MET A C 1
ATOM 652 O O . MET A 1 84 ? -24.270 16.287 2.725 1.00 90.06 84 MET A O 1
ATOM 656 N N . GLN A 1 85 ? -24.189 14.944 0.932 1.00 89.75 85 GLN A N 1
ATOM 657 C CA . GLN A 1 85 ? -25.598 15.117 0.550 1.00 89.75 85 GLN A CA 1
ATOM 658 C C . GLN A 1 85 ? -26.520 14.057 1.159 1.00 89.75 85 GLN A C 1
ATOM 660 O O . GLN A 1 85 ? -27.713 14.296 1.359 1.00 89.75 85 GLN A O 1
ATOM 665 N 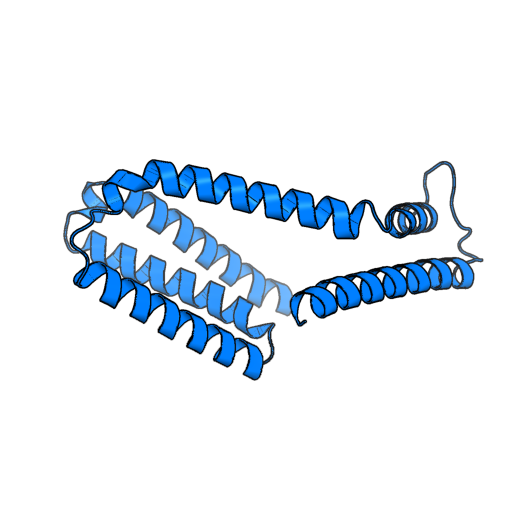N . THR A 1 86 ? -25.988 12.866 1.415 1.00 87.38 86 THR A N 1
ATOM 666 C CA . THR A 1 86 ? -26.762 11.729 1.902 1.00 87.38 86 THR A CA 1
ATOM 667 C C . THR A 1 86 ? -27.162 11.894 3.368 1.00 87.38 86 THR A C 1
ATOM 669 O O . THR A 1 86 ? -26.400 12.373 4.201 1.00 87.38 86 THR A O 1
ATOM 672 N N . LYS A 1 87 ? -28.384 11.468 3.697 1.00 83.88 87 LYS A N 1
ATOM 673 C CA . LYS A 1 87 ? -28.904 11.451 5.077 1.00 83.88 87 LYS A CA 1
ATOM 674 C C . LYS A 1 87 ? -28.559 10.159 5.825 1.00 83.88 87 LYS A C 1
ATOM 676 O O . LYS A 1 87 ? -28.869 10.040 7.006 1.00 83.88 87 LYS A O 1
ATOM 681 N N . TYR A 1 88 ? -27.988 9.177 5.128 1.00 81.12 88 TYR A N 1
ATOM 682 C CA . TYR A 1 88 ? -27.653 7.875 5.692 1.00 81.12 88 TYR A CA 1
ATOM 683 C C . TYR A 1 88 ? -26.317 7.935 6.437 1.00 81.12 88 TYR A C 1
ATOM 685 O O . TYR A 1 88 ? -25.301 8.320 5.862 1.00 81.12 88 TYR A O 1
ATOM 693 N N . ASP A 1 89 ? -26.311 7.513 7.703 1.00 82.12 89 ASP A N 1
ATOM 694 C CA . ASP A 1 89 ? -25.087 7.406 8.499 1.00 82.12 89 ASP A CA 1
ATOM 695 C C . ASP A 1 89 ? -24.350 6.097 8.182 1.00 82.12 89 ASP A C 1
ATOM 697 O O . ASP A 1 89 ? -24.623 5.038 8.753 1.00 82.12 89 ASP A O 1
ATOM 701 N N . PHE A 1 90 ? -23.392 6.170 7.257 1.00 76.75 90 PHE A N 1
ATOM 702 C CA . PHE A 1 90 ? -22.534 5.036 6.905 1.00 76.75 90 PHE A CA 1
ATOM 703 C C . PHE A 1 90 ? -21.632 4.577 8.061 1.00 76.75 90 PHE A C 1
ATOM 705 O O . PHE A 1 90 ? -21.164 3.436 8.043 1.00 76.75 90 PHE A O 1
ATOM 712 N N . THR A 1 91 ? -21.422 5.407 9.090 1.00 81.62 91 THR A N 1
ATOM 713 C CA . THR A 1 91 ? -20.612 5.057 10.268 1.00 81.62 91 THR A CA 1
ATOM 714 C C . THR A 1 91 ? -21.249 3.911 11.054 1.00 81.62 91 THR A C 1
ATOM 716 O O . THR A 1 91 ? -20.546 3.031 11.552 1.00 81.62 91 THR A O 1
ATOM 719 N N . ALA A 1 92 ? -22.585 3.858 11.098 1.00 79.19 92 ALA A N 1
ATOM 720 C CA . ALA A 1 92 ? -23.330 2.763 11.722 1.00 79.19 92 ALA A CA 1
ATOM 721 C C . ALA A 1 92 ? -23.095 1.410 11.017 1.00 79.19 92 ALA A C 1
ATOM 723 O O . ALA A 1 92 ? -23.187 0.355 11.642 1.00 79.19 92 ALA A O 1
ATOM 724 N N . CYS A 1 93 ? -22.727 1.435 9.733 1.00 80.75 93 CYS A N 1
ATOM 725 C CA . CYS A 1 93 ? -22.473 0.252 8.910 1.00 80.75 93 CYS A CA 1
ATOM 726 C C . CYS A 1 93 ? -20.984 -0.117 8.808 1.00 80.75 93 CYS A C 1
ATOM 728 O O . CYS A 1 93 ? -20.642 -1.021 8.046 1.00 80.75 93 CYS A O 1
ATOM 730 N N . VAL A 1 94 ? -20.086 0.529 9.563 1.00 83.62 94 VAL A N 1
ATOM 731 C CA . VAL A 1 94 ? -18.633 0.260 9.496 1.00 83.62 94 VAL A CA 1
ATOM 732 C C . VAL A 1 94 ? -18.316 -1.214 9.756 1.00 83.62 94 VAL A C 1
ATOM 734 O O . VAL A 1 94 ? -17.483 -1.787 9.060 1.00 83.62 94 VAL A O 1
ATOM 737 N N . GLY A 1 95 ? -19.031 -1.861 10.684 1.00 74.81 95 GLY A N 1
ATOM 738 C CA . GLY A 1 95 ? -18.896 -3.303 10.921 1.00 74.81 95 GLY A CA 1
ATOM 739 C C . GLY A 1 95 ? -19.260 -4.151 9.695 1.00 74.81 95 GLY A C 1
ATOM 740 O O . GLY A 1 95 ? -18.543 -5.090 9.362 1.00 74.81 95 GLY A O 1
ATOM 741 N N . VAL A 1 96 ? -20.321 -3.782 8.969 1.00 82.31 96 VAL A N 1
ATOM 742 C CA . VAL A 1 96 ? -20.732 -4.456 7.724 1.00 82.31 96 VAL A CA 1
ATOM 743 C C . VAL A 1 96 ? -19.700 -4.226 6.621 1.00 82.31 96 VAL A C 1
ATOM 745 O O . VAL A 1 96 ? -19.315 -5.170 5.934 1.00 82.31 96 VAL A O 1
ATOM 748 N N . MET A 1 97 ? -19.195 -2.997 6.479 1.00 81.06 97 MET A N 1
ATOM 749 C CA . MET A 1 97 ? -18.156 -2.675 5.495 1.00 81.06 97 MET A CA 1
ATOM 750 C C . MET A 1 97 ? -16.845 -3.418 5.777 1.00 81.06 97 MET A C 1
ATOM 752 O O . MET A 1 97 ? -16.186 -3.864 4.842 1.00 81.06 97 MET A O 1
ATOM 756 N N . PHE A 1 98 ? -16.489 -3.612 7.050 1.00 78.06 98 PHE A N 1
ATOM 757 C CA . PHE A 1 98 ? -15.320 -4.395 7.447 1.00 78.06 98 PHE A CA 1
ATOM 758 C C . PHE A 1 98 ? -15.454 -5.871 7.049 1.00 78.06 98 PHE A C 1
ATOM 760 O O . PHE A 1 98 ? -14.543 -6.428 6.437 1.00 78.06 98 PHE A O 1
ATOM 767 N N . VAL A 1 99 ? -16.608 -6.490 7.321 1.00 84.25 99 VAL A N 1
ATOM 768 C CA . VAL A 1 99 ? -16.880 -7.880 6.919 1.00 84.25 99 VAL A CA 1
ATOM 769 C C . VAL A 1 99 ? -16.876 -8.019 5.395 1.00 84.25 99 VAL A C 1
ATOM 771 O O . VAL A 1 99 ? -16.216 -8.916 4.875 1.00 84.25 99 VAL A O 1
ATOM 774 N N . LEU A 1 100 ? -17.534 -7.112 4.664 1.00 84.81 100 LEU A N 1
ATOM 775 C CA . LEU A 1 100 ? -17.505 -7.096 3.196 1.00 84.81 100 LEU A CA 1
ATOM 776 C C . LEU A 1 100 ? -16.079 -6.942 2.651 1.00 84.81 100 LEU A C 1
ATOM 778 O O . LEU A 1 100 ? -15.715 -7.628 1.697 1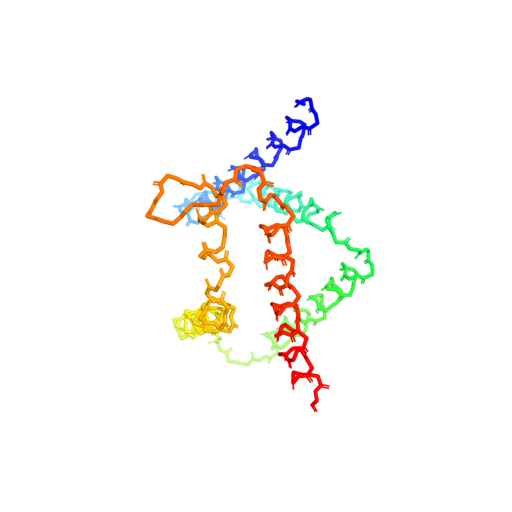.00 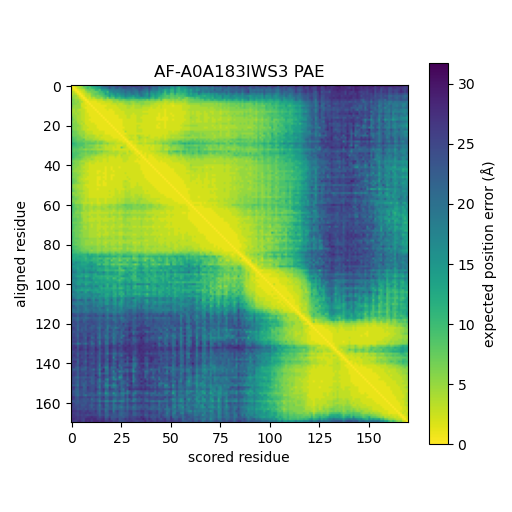84.81 100 LEU A O 1
ATOM 782 N N . GLY A 1 101 ? -15.256 -6.096 3.276 1.00 83.12 101 GLY A N 1
ATOM 783 C CA . GLY A 1 101 ? -13.846 -5.930 2.927 1.00 83.12 101 GLY A CA 1
ATOM 784 C C . GLY A 1 101 ? -13.043 -7.223 3.084 1.00 83.12 101 GLY A C 1
ATOM 785 O O . GLY A 1 101 ? -12.309 -7.597 2.171 1.00 83.12 101 GLY A O 1
ATOM 786 N N . ILE A 1 102 ? -13.223 -7.951 4.193 1.00 78.38 102 ILE A N 1
ATOM 787 C CA . ILE A 1 102 ? -12.582 -9.260 4.403 1.00 78.38 102 ILE A CA 1
ATOM 788 C C . ILE A 1 102 ? -13.057 -10.274 3.360 1.00 78.38 102 ILE A C 1
ATOM 790 O O . ILE A 1 102 ? -12.234 -10.986 2.789 1.00 78.38 102 ILE A O 1
ATOM 794 N N . VAL A 1 103 ? -14.361 -10.332 3.076 1.00 84.62 103 VAL A N 1
ATOM 795 C CA . VAL A 1 103 ? -14.924 -11.254 2.076 1.00 84.62 103 VAL A CA 1
ATOM 796 C C . VAL A 1 103 ? -14.341 -10.981 0.688 1.00 84.62 103 VAL A C 1
ATOM 798 O O . VAL A 1 103 ? -13.894 -11.914 0.025 1.00 84.62 103 VAL A O 1
ATOM 801 N N . LEU A 1 104 ? -14.279 -9.715 0.266 1.00 83.50 104 LEU A N 1
ATOM 802 C CA . LEU A 1 104 ? -13.681 -9.323 -1.015 1.00 83.50 104 LEU A CA 1
ATOM 803 C C . LEU A 1 104 ? -12.183 -9.636 -1.074 1.00 83.50 104 LEU A C 1
ATOM 805 O O . LEU A 1 104 ? -11.696 -10.129 -2.089 1.00 83.50 104 LEU A O 1
ATOM 809 N N . MET A 1 105 ? -11.456 -9.398 0.017 1.00 81.00 105 MET A N 1
ATOM 810 C CA . MET A 1 105 ? -10.035 -9.725 0.115 1.00 81.00 105 MET A CA 1
ATOM 811 C C . MET A 1 105 ? -9.794 -11.237 -0.009 1.00 81.00 105 MET A C 1
ATOM 813 O O . MET A 1 105 ? -8.952 -11.660 -0.799 1.00 81.00 105 MET A O 1
ATOM 817 N N . LEU A 1 106 ? -10.549 -12.060 0.725 1.00 81.56 106 LEU A N 1
ATOM 818 C CA . LEU A 1 106 ? -10.463 -13.522 0.645 1.00 81.56 106 LEU A CA 1
ATOM 819 C C . LEU A 1 106 ? -10.831 -14.029 -0.750 1.00 81.56 106 LEU A C 1
ATOM 821 O O . LEU A 1 106 ? -10.129 -14.882 -1.288 1.00 81.56 106 LEU A O 1
ATOM 825 N N . PHE A 1 107 ? -11.875 -13.470 -1.364 1.00 82.38 107 PHE A N 1
ATOM 826 C CA . PHE A 1 107 ? -12.235 -13.780 -2.744 1.00 82.38 107 PHE A CA 1
ATOM 827 C C . PHE A 1 107 ? -11.090 -13.459 -3.715 1.00 82.38 107 PHE A C 1
ATOM 829 O O . PHE A 1 107 ? -10.765 -14.288 -4.562 1.00 82.38 107 PHE A O 1
ATOM 836 N N . GLY A 1 108 ? -10.420 -12.313 -3.555 1.00 81.44 108 GLY A N 1
ATOM 837 C CA . GLY A 1 108 ? -9.242 -11.946 -4.345 1.00 81.44 108 GLY A CA 1
ATOM 838 C C . GLY A 1 108 ? -8.082 -12.936 -4.194 1.00 81.44 108 GLY A C 1
ATOM 839 O O . GLY A 1 108 ? -7.510 -13.369 -5.194 1.00 81.44 108 GLY A O 1
ATOM 840 N N . PHE A 1 109 ? -7.768 -13.364 -2.967 1.00 77.56 109 PHE A N 1
ATOM 841 C CA . PHE A 1 109 ? -6.738 -14.382 -2.728 1.00 77.56 109 PHE A CA 1
ATOM 842 C C . PHE A 1 109 ? -7.096 -15.734 -3.346 1.00 77.56 109 PHE A C 1
ATOM 844 O O . PHE A 1 109 ? -6.260 -16.344 -4.012 1.00 77.56 109 PHE A O 1
ATOM 851 N N . ILE A 1 110 ? -8.340 -16.187 -3.169 1.00 81.00 110 ILE A N 1
ATOM 852 C CA . ILE A 1 110 ? -8.837 -17.430 -3.769 1.00 81.00 110 ILE A CA 1
ATOM 853 C C . ILE A 1 110 ? -8.742 -17.341 -5.293 1.00 81.00 110 ILE A C 1
ATOM 855 O O . ILE A 1 110 ? -8.237 -18.270 -5.917 1.00 81.00 110 ILE A O 1
ATOM 859 N N . ALA A 1 111 ? -9.148 -16.219 -5.892 1.00 76.69 111 ALA A N 1
ATOM 860 C CA . ALA A 1 111 ? -9.052 -16.001 -7.329 1.00 76.69 111 ALA A CA 1
ATOM 861 C C . ALA A 1 111 ? -7.601 -16.089 -7.824 1.00 76.69 111 ALA A C 1
ATOM 863 O O . ALA A 1 111 ? -7.346 -16.786 -8.802 1.00 76.69 111 ALA A O 1
ATOM 864 N N . ILE A 1 112 ? -6.635 -15.467 -7.141 1.00 71.88 112 ILE A N 1
ATOM 865 C CA . ILE A 1 112 ? -5.208 -15.538 -7.511 1.00 71.88 112 ILE A CA 1
ATOM 866 C C . ILE A 1 112 ? -4.681 -16.978 -7.421 1.00 71.88 112 ILE A C 1
ATOM 868 O O . ILE A 1 112 ? -4.057 -17.468 -8.364 1.00 71.88 112 ILE A O 1
ATOM 872 N N . ILE A 1 113 ? -4.967 -17.685 -6.322 1.00 76.19 113 ILE A N 1
ATOM 873 C CA . ILE A 1 113 ? -4.525 -19.073 -6.119 1.00 76.19 113 ILE A CA 1
ATOM 874 C C . ILE A 1 113 ? -5.122 -19.996 -7.191 1.00 76.19 113 ILE A C 1
ATOM 876 O O . ILE A 1 113 ? -4.400 -20.790 -7.795 1.00 76.19 113 ILE A O 1
ATOM 880 N N . PHE A 1 114 ? -6.421 -19.873 -7.472 1.00 71.19 114 PHE A N 1
ATOM 881 C CA . PHE A 1 114 ? -7.100 -20.714 -8.459 1.00 71.19 114 PHE A CA 1
ATOM 882 C C . PHE A 1 114 ? -6.694 -20.417 -9.899 1.00 71.19 114 PHE A C 1
ATOM 884 O O . PHE A 1 114 ? -6.580 -21.338 -10.704 1.00 71.19 114 PHE A O 1
ATOM 891 N N . THR A 1 115 ? -6.491 -19.149 -10.247 1.00 67.56 115 THR A N 1
ATOM 892 C CA . THR A 1 115 ? -6.244 -18.766 -11.643 1.00 67.56 115 THR A CA 1
ATOM 893 C C . THR A 1 115 ? -4.786 -18.901 -12.060 1.00 67.56 115 THR A C 1
ATOM 895 O O . THR A 1 115 ? -4.538 -19.234 -13.219 1.00 67.56 115 THR A O 1
ATOM 898 N N . VAL A 1 116 ? -3.841 -18.665 -11.143 1.00 65.56 116 VAL A N 1
ATOM 899 C CA . VAL A 1 116 ? -2.402 -18.622 -11.450 1.00 65.56 116 VAL A CA 1
ATOM 900 C C . VAL A 1 116 ? -1.683 -19.873 -10.946 1.00 65.56 116 VAL A C 1
ATOM 902 O O . VAL A 1 116 ? -1.007 -20.535 -11.726 1.00 65.56 116 VAL A O 1
ATOM 905 N N . ILE A 1 117 ? -1.853 -20.233 -9.670 1.00 67.06 117 ILE A N 1
ATOM 906 C CA . ILE A 1 117 ? -1.055 -21.295 -9.029 1.00 67.06 117 ILE A CA 1
ATOM 907 C C . ILE A 1 117 ? -1.586 -22.686 -9.387 1.00 67.06 117 ILE A C 1
ATOM 909 O O . ILE A 1 117 ? -0.821 -23.553 -9.799 1.00 67.06 117 ILE A O 1
ATOM 913 N N . LEU A 1 118 ? -2.898 -22.909 -9.269 1.00 66.94 118 LEU A N 1
ATOM 914 C CA . LEU A 1 118 ? -3.496 -24.217 -9.565 1.00 66.94 118 LEU A CA 1
ATOM 915 C C . LEU A 1 118 ? -3.493 -24.558 -11.058 1.00 66.94 118 LEU A C 1
ATOM 917 O O . LEU A 1 118 ? -3.503 -25.734 -11.413 1.00 66.94 118 LEU A O 1
ATOM 921 N N . ARG A 1 119 ? -3.493 -23.549 -11.936 1.00 68.94 119 ARG A N 1
ATOM 922 C CA . ARG A 1 119 ? -3.607 -23.763 -13.383 1.00 68.94 119 ARG A CA 1
ATOM 923 C C . ARG A 1 119 ? -2.267 -23.967 -14.090 1.00 68.94 119 ARG A C 1
ATOM 925 O O . ARG A 1 119 ? -2.266 -24.538 -15.176 1.00 68.94 119 ARG A O 1
ATOM 932 N N . ASN A 1 120 ? -1.150 -23.557 -13.482 1.00 76.00 120 ASN A N 1
ATOM 933 C CA . ASN A 1 120 ? 0.182 -23.901 -13.977 1.00 76.00 120 ASN A CA 1
ATOM 934 C C . ASN A 1 120 ? 1.136 -24.353 -12.850 1.00 76.00 120 ASN A C 1
ATOM 936 O O . ASN A 1 120 ? 2.068 -23.623 -12.507 1.00 76.00 120 ASN A O 1
ATOM 940 N N . PRO A 1 121 ? 0.928 -25.546 -12.257 1.00 78.75 121 PRO A N 1
ATOM 941 C CA . PRO A 1 121 ? 1.818 -26.067 -11.218 1.00 78.75 121 PRO A CA 1
ATOM 942 C C . PRO A 1 121 ? 3.212 -26.430 -11.756 1.00 78.75 121 PRO A C 1
ATOM 944 O O . PRO A 1 121 ? 4.145 -26.565 -10.965 1.00 78.75 121 PRO A O 1
ATOM 947 N N . TYR A 1 122 ? 3.353 -26.575 -13.079 1.00 85.56 122 TYR A N 1
ATOM 948 C CA . TYR A 1 122 ? 4.581 -27.007 -13.742 1.00 85.56 122 TYR A CA 1
ATOM 949 C C . TYR A 1 122 ? 5.751 -26.065 -13.465 1.00 85.56 122 TYR A C 1
ATOM 951 O O . TYR A 1 122 ? 6.807 -26.551 -13.083 1.00 85.56 122 TYR A O 1
ATOM 959 N N . LEU A 1 123 ? 5.525 -24.745 -13.416 1.00 86.94 123 LEU A N 1
ATOM 960 C CA . LEU A 1 123 ? 6.612 -23.796 -13.152 1.00 86.94 123 LEU A CA 1
ATOM 961 C C . LEU A 1 123 ? 7.276 -24.033 -11.789 1.00 86.94 123 LEU A C 1
ATOM 963 O O . LEU A 1 123 ? 8.489 -23.909 -11.648 1.00 86.94 123 LEU A O 1
ATOM 967 N N . ALA A 1 124 ? 6.489 -24.377 -10.767 1.00 87.38 124 ALA A N 1
ATOM 968 C CA . ALA A 1 124 ? 7.028 -24.660 -9.441 1.00 87.38 124 ALA A CA 1
ATOM 969 C C . ALA A 1 124 ? 7.827 -25.972 -9.418 1.00 87.38 124 ALA A C 1
ATOM 971 O O . ALA A 1 124 ? 8.843 -26.055 -8.728 1.00 87.38 124 ALA A O 1
ATOM 972 N N . ILE A 1 125 ? 7.375 -26.979 -10.169 1.00 89.38 125 ILE A N 1
ATOM 973 C CA . ILE A 1 125 ? 8.048 -28.276 -10.299 1.00 89.38 125 ILE A CA 1
ATOM 974 C C . ILE A 1 125 ? 9.348 -28.104 -11.095 1.00 89.38 125 ILE A C 1
ATOM 976 O O . ILE A 1 125 ? 10.400 -28.546 -10.641 1.00 89.38 125 ILE A O 1
ATOM 980 N N . ASP A 1 126 ? 9.309 -27.381 -12.210 1.00 91.38 126 ASP A N 1
ATOM 981 C CA . ASP A 1 126 ? 10.447 -27.160 -13.099 1.00 91.38 126 ASP A CA 1
ATOM 982 C C . ASP A 1 126 ? 11.528 -26.316 -12.417 1.00 91.38 126 ASP A C 1
ATOM 984 O O . ASP A 1 126 ? 12.702 -26.680 -12.442 1.00 91.38 126 ASP A O 1
ATOM 988 N N . VAL A 1 127 ? 11.155 -25.266 -11.673 1.00 91.50 127 VAL A N 1
ATOM 989 C CA . VAL A 1 127 ? 12.115 -24.519 -10.839 1.00 91.50 127 VAL A CA 1
ATOM 990 C C . VAL A 1 127 ? 12.739 -25.415 -9.765 1.00 91.50 127 VAL A C 1
ATOM 992 O O . VAL A 1 127 ? 13.937 -25.306 -9.511 1.00 91.50 127 VAL A O 1
ATOM 995 N N . GLN A 1 128 ? 11.971 -26.313 -9.135 1.00 91.75 128 GLN A N 1
ATOM 996 C CA . GLN A 1 128 ? 12.531 -27.253 -8.156 1.00 91.75 128 GLN A CA 1
ATOM 997 C C . GLN A 1 128 ? 13.514 -28.239 -8.793 1.00 91.75 128 GLN A C 1
ATOM 999 O O . GLN A 1 128 ? 14.556 -28.505 -8.197 1.00 91.75 128 GLN A O 1
ATOM 1004 N N . MET A 1 129 ? 13.220 -28.737 -9.996 1.00 89.88 129 MET A N 1
ATOM 1005 C CA . MET A 1 129 ? 14.126 -29.619 -10.735 1.00 89.88 129 MET A CA 1
ATOM 1006 C C . MET A 1 129 ? 15.411 -28.900 -11.168 1.00 89.88 129 MET A C 1
ATOM 1008 O O . MET A 1 129 ? 16.470 -29.521 -11.182 1.00 89.88 129 MET A O 1
ATOM 1012 N N . VAL A 1 130 ? 15.348 -27.597 -11.464 1.00 91.81 130 VAL A N 1
ATOM 1013 C CA . VAL A 1 130 ? 16.527 -26.772 -11.794 1.00 91.81 130 VAL A CA 1
ATOM 1014 C C . VAL A 1 130 ? 17.365 -26.416 -10.561 1.00 91.81 130 VAL A C 1
ATOM 1016 O O . VAL A 1 130 ? 18.588 -26.388 -10.643 1.00 91.81 130 VAL A O 1
ATOM 1019 N N . MET A 1 131 ? 16.732 -26.129 -9.419 1.00 91.44 131 MET A N 1
ATOM 1020 C CA . MET A 1 131 ? 17.438 -25.792 -8.171 1.00 91.44 131 MET A CA 1
ATOM 1021 C C . MET A 1 131 ? 18.144 -26.998 -7.538 1.00 91.44 131 MET A C 1
ATOM 1023 O O . MET A 1 131 ? 19.086 -26.811 -6.767 1.00 91.44 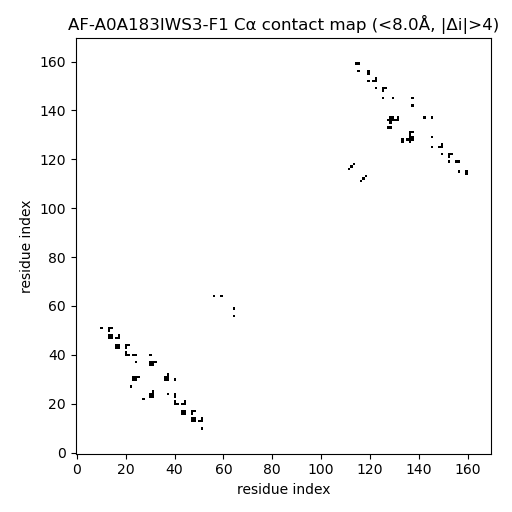131 MET A O 1
ATOM 1027 N N . GLY A 1 132 ? 17.677 -28.210 -7.844 1.00 86.56 132 GLY A N 1
ATOM 1028 C CA . GLY A 1 132 ? 18.285 -29.450 -7.383 1.00 86.56 132 GLY A CA 1
ATOM 1029 C C . GLY A 1 132 ? 18.081 -29.758 -5.897 1.00 86.56 132 GLY A C 1
ATOM 1030 O O . GLY A 1 132 ? 17.377 -29.058 -5.160 1.00 86.56 132 GLY A O 1
ATOM 1031 N N . GLY A 1 133 ? 18.665 -30.866 -5.439 1.00 86.31 133 GLY A N 1
ATOM 1032 C CA . GLY A 1 133 ? 18.603 -31.304 -4.039 1.00 86.31 133 GLY A CA 1
ATOM 1033 C C . GLY A 1 133 ? 17.302 -32.014 -3.637 1.00 86.31 133 GLY A C 1
ATOM 1034 O O . GLY A 1 133 ? 16.979 -32.092 -2.444 1.00 86.31 133 GLY A O 1
ATOM 1035 N N . LYS A 1 134 ? 16.537 -32.523 -4.612 1.00 89.50 134 LYS A N 1
ATOM 1036 C CA . LYS A 1 134 ? 15.305 -33.319 -4.430 1.00 89.50 134 LYS A CA 1
ATOM 1037 C C . LYS A 1 134 ? 15.349 -34.588 -5.293 1.00 89.50 134 LYS A C 1
ATOM 1039 O O . LYS A 1 134 ? 16.398 -34.951 -5.802 1.00 89.50 134 LYS A O 1
ATOM 1044 N N . GLN A 1 135 ? 14.230 -35.314 -5.393 1.00 84.88 135 GLN A N 1
ATOM 1045 C CA . GLN A 1 135 ? 14.195 -36.607 -6.096 1.00 84.88 135 GLN A CA 1
ATOM 1046 C C . GLN A 1 135 ? 14.399 -36.500 -7.611 1.00 84.88 135 GLN A C 1
ATOM 1048 O O . GLN A 1 135 ? 14.915 -37.437 -8.211 1.00 84.88 135 GLN A O 1
ATOM 1053 N N . TYR A 1 136 ? 14.007 -35.376 -8.209 1.00 84.31 136 TYR A N 1
ATOM 1054 C CA . TYR A 1 136 ? 14.204 -35.086 -9.624 1.00 84.31 136 TYR A CA 1
ATOM 1055 C C . TYR A 1 136 ? 15.026 -33.805 -9.732 1.00 84.31 136 TYR A C 1
ATOM 1057 O O . TYR A 1 136 ? 14.635 -32.778 -9.178 1.00 84.31 136 TYR A O 1
ATOM 1065 N N . GLU A 1 137 ? 16.170 -33.891 -10.401 1.00 91.12 137 GLU A N 1
ATOM 1066 C CA . GLU A 1 137 ? 17.115 -32.796 -10.605 1.00 91.12 137 GLU A CA 1
ATOM 1067 C C . GLU A 1 137 ? 17.644 -32.865 -12.036 1.00 91.12 137 GLU A C 1
ATOM 1069 O O . GLU A 1 137 ? 17.909 -33.952 -12.556 1.00 91.12 137 GLU A O 1
ATOM 1074 N N . ILE A 1 138 ? 17.752 -31.708 -12.681 1.00 89.12 138 ILE A N 1
ATOM 1075 C CA . ILE A 1 138 ? 18.293 -31.585 -14.033 1.00 89.12 138 ILE A CA 1
ATOM 1076 C C . ILE A 1 138 ? 19.815 -31.443 -13.934 1.00 89.12 138 ILE A C 1
ATOM 1078 O O . ILE A 1 138 ? 20.321 -30.671 -13.120 1.00 89.12 138 ILE A O 1
ATOM 1082 N N . SER A 1 139 ? 20.551 -32.182 -14.770 1.00 90.69 139 SER A N 1
ATOM 1083 C CA . SER A 1 139 ? 22.012 -32.079 -14.825 1.00 90.69 139 SER A CA 1
ATOM 1084 C C . SER A 1 139 ? 22.438 -30.664 -15.249 1.00 90.69 139 SER A C 1
ATOM 1086 O O . SER A 1 139 ? 21.801 -30.081 -16.130 1.00 90.69 139 SER A O 1
ATOM 1088 N N . PRO A 1 140 ? 23.545 -30.108 -14.721 1.00 85.38 140 PRO A N 1
ATOM 1089 C CA . PRO A 1 140 ? 24.077 -28.816 -15.170 1.00 85.38 140 PRO A CA 1
ATOM 1090 C C . PRO A 1 140 ? 24.368 -28.748 -16.679 1.00 85.38 140 PRO A C 1
ATOM 1092 O O . PRO A 1 140 ? 24.409 -27.667 -17.265 1.00 85.38 140 PRO A O 1
ATOM 1095 N N . GLU A 1 141 ? 24.571 -29.904 -17.310 1.00 90.56 141 GLU A N 1
ATOM 1096 C CA . GLU A 1 141 ? 24.808 -30.055 -18.747 1.00 90.56 141 GLU A CA 1
ATOM 1097 C C . GLU A 1 141 ? 23.532 -29.807 -19.580 1.00 90.56 141 GLU A C 1
ATOM 1099 O O . GLU A 1 141 ? 23.619 -29.366 -20.726 1.00 90.56 141 GLU A O 1
ATOM 1104 N N . ASP A 1 142 ? 22.348 -29.969 -18.980 1.00 91.06 142 ASP A N 1
ATOM 1105 C CA . ASP A 1 142 ? 21.027 -29.870 -19.619 1.00 91.06 142 ASP A CA 1
ATOM 1106 C C . ASP A 1 142 ? 20.384 -28.474 -19.464 1.00 91.06 142 ASP A C 1
ATOM 1108 O O . ASP A 1 142 ? 19.159 -28.307 -19.478 1.00 91.06 142 ASP A O 1
ATOM 1112 N N . TYR A 1 143 ? 21.198 -27.423 -19.344 1.00 88.75 143 TYR A N 1
ATOM 1113 C CA . TYR A 1 143 ? 20.725 -26.050 -19.121 1.00 88.75 143 TYR A CA 1
ATOM 1114 C C . TYR A 1 143 ? 19.783 -25.533 -20.226 1.00 88.75 143 TYR A C 1
ATOM 1116 O O . TYR A 1 143 ? 18.886 -24.736 -19.949 1.00 88.75 143 TYR A O 1
ATOM 1124 N N . VAL A 1 144 ? 19.950 -25.988 -21.476 1.00 92.50 144 VAL A N 1
ATOM 1125 C CA . VAL A 1 144 ? 19.065 -25.620 -22.598 1.00 92.50 144 VAL A CA 1
ATOM 1126 C C . VAL A 1 144 ? 17.662 -26.192 -22.393 1.00 92.50 144 VAL A C 1
ATOM 1128 O O . VAL A 1 144 ? 16.671 -25.504 -22.644 1.00 92.50 144 VAL A O 1
ATOM 1131 N N . PHE A 1 145 ? 17.570 -27.431 -21.910 1.00 89.50 145 PHE A N 1
ATOM 1132 C CA . PHE A 1 145 ? 16.301 -28.094 -21.629 1.00 89.50 145 PHE A CA 1
ATOM 1133 C C . PHE A 1 145 ? 15.577 -27.411 -20.463 1.00 89.50 145 PHE A C 1
ATOM 1135 O O . PHE A 1 145 ? 14.431 -26.990 -20.627 1.00 89.50 145 PHE A O 1
ATOM 1142 N N . ALA A 1 146 ? 16.286 -27.172 -19.356 1.00 89.69 146 ALA A N 1
ATOM 1143 C CA . ALA A 1 146 ? 15.783 -26.415 -18.208 1.00 89.69 146 ALA A CA 1
ATOM 1144 C C . ALA A 1 146 ? 15.256 -25.024 -18.601 1.00 89.69 146 ALA A C 1
ATOM 1146 O O . ALA A 1 146 ? 14.144 -24.638 -18.241 1.00 89.69 146 ALA A O 1
ATOM 1147 N N . ALA A 1 147 ? 16.035 -24.269 -19.383 1.00 91.56 147 ALA A N 1
ATOM 1148 C CA . ALA A 1 147 ? 15.633 -22.945 -19.847 1.00 91.56 147 ALA A CA 1
ATOM 1149 C C . ALA A 1 147 ? 14.392 -22.999 -20.753 1.00 91.56 147 ALA A C 1
ATOM 1151 O O . ALA A 1 147 ? 13.530 -22.125 -20.667 1.00 91.56 147 ALA A O 1
ATOM 1152 N N . THR A 1 148 ? 14.282 -24.026 -21.599 1.00 92.50 148 THR A N 1
ATOM 1153 C CA . THR A 1 148 ? 13.136 -24.209 -22.502 1.00 92.50 148 THR A CA 1
ATOM 1154 C C . THR A 1 148 ? 11.855 -24.511 -21.726 1.00 92.50 148 THR A C 1
ATOM 1156 O O . THR A 1 148 ? 10.824 -23.905 -22.010 1.00 92.50 148 THR A O 1
ATOM 1159 N N . GLN A 1 149 ? 11.918 -25.395 -20.728 1.00 90.62 149 GLN A N 1
ATOM 1160 C CA . GLN A 1 149 ? 10.785 -25.728 -19.859 1.00 90.62 149 GLN A CA 1
ATOM 1161 C C . GLN A 1 149 ? 10.263 -24.493 -19.110 1.00 90.62 149 GLN A C 1
ATOM 1163 O O . GLN A 1 149 ? 9.100 -24.116 -19.263 1.00 90.62 149 GLN A O 1
ATOM 1168 N N . LEU A 1 150 ? 11.159 -23.764 -18.433 1.00 91.38 150 LEU A N 1
ATOM 1169 C CA . LEU A 1 150 ? 10.806 -22.523 -17.736 1.00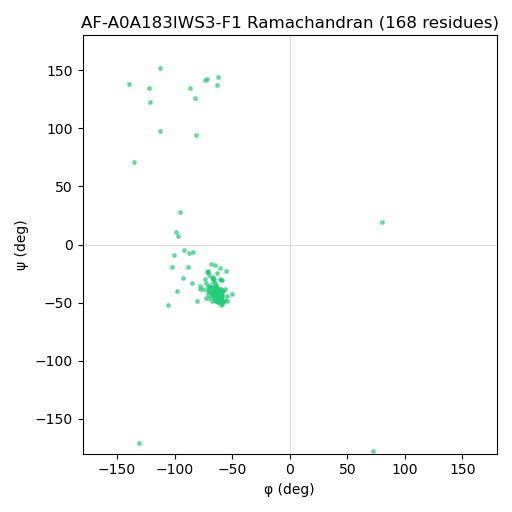 91.38 150 LEU A CA 1
ATOM 1170 C C . LEU A 1 150 ? 10.219 -21.467 -18.681 1.00 91.38 150 LEU A C 1
ATOM 1172 O O . LEU A 1 150 ? 9.266 -20.773 -18.328 1.00 91.38 150 LEU A O 1
ATOM 1176 N N . PHE A 1 151 ? 10.770 -21.332 -19.890 1.00 93.56 151 PHE A N 1
ATOM 1177 C CA . PHE A 1 151 ? 10.266 -20.382 -20.879 1.00 93.56 151 PHE A CA 1
ATOM 1178 C C . PHE A 1 151 ? 8.830 -20.704 -21.306 1.00 93.56 151 PHE A C 1
ATOM 1180 O O . PHE A 1 151 ? 7.980 -19.812 -21.327 1.00 93.56 151 PHE A O 1
ATOM 1187 N N . VAL A 1 152 ? 8.544 -21.970 -21.613 1.00 91.12 152 VAL A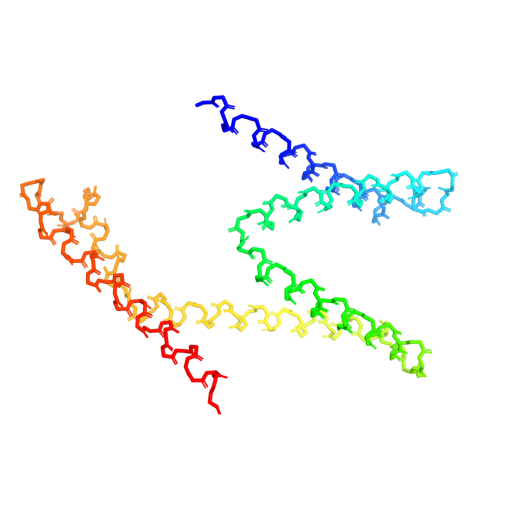 N 1
ATOM 1188 C CA . VAL A 1 152 ? 7.205 -22.422 -22.012 1.00 91.12 152 VAL A CA 1
ATOM 1189 C C . VAL A 1 152 ? 6.187 -22.164 -20.897 1.00 91.12 152 VAL A C 1
ATOM 1191 O O . VAL A 1 152 ? 5.107 -21.632 -21.165 1.00 91.12 152 VAL A O 1
ATOM 1194 N N . ASP A 1 153 ? 6.551 -22.425 -19.645 1.00 88.69 153 ASP A N 1
ATOM 1195 C CA . ASP A 1 153 ? 5.679 -22.183 -18.496 1.00 88.69 153 ASP A CA 1
ATOM 1196 C C . ASP A 1 153 ? 5.361 -20.700 -18.272 1.00 88.69 153 ASP A C 1
ATOM 1198 O O . ASP A 1 153 ? 4.216 -20.338 -17.974 1.00 88.69 153 ASP A O 1
ATOM 1202 N N . ILE A 1 154 ? 6.343 -19.819 -18.474 1.00 87.12 154 ILE A N 1
ATOM 1203 C CA . ILE A 1 154 ? 6.145 -18.365 -18.418 1.00 87.12 154 ILE A CA 1
ATOM 1204 C C . ILE A 1 154 ? 5.171 -17.910 -19.516 1.00 87.12 154 ILE A C 1
ATOM 1206 O O . ILE A 1 154 ? 4.269 -17.109 -19.249 1.00 87.12 154 ILE A O 1
ATOM 1210 N N . ILE A 1 155 ? 5.307 -18.435 -20.739 1.00 90.88 155 ILE A N 1
ATOM 1211 C CA . ILE A 1 155 ? 4.411 -18.113 -21.860 1.00 90.88 155 ILE A CA 1
ATOM 1212 C C . ILE A 1 155 ? 2.976 -18.580 -21.579 1.00 90.88 155 ILE A C 1
ATOM 1214 O O . ILE A 1 155 ? 2.030 -17.827 -21.828 1.00 90.88 155 ILE A O 1
ATOM 1218 N N . TYR A 1 156 ? 2.786 -19.766 -20.998 1.00 84.56 156 TYR A N 1
ATOM 1219 C CA . TYR A 1 156 ? 1.453 -20.242 -20.623 1.00 84.56 156 TYR A CA 1
ATOM 1220 C C . TYR A 1 156 ? 0.797 -19.372 -19.547 1.00 84.56 156 TYR A C 1
ATOM 1222 O O . TYR A 1 156 ? -0.381 -19.026 -19.679 1.00 84.56 156 TYR A O 1
ATOM 1230 N N . ILE A 1 157 ? 1.541 -18.949 -18.518 1.00 83.88 157 ILE A N 1
ATOM 1231 C CA . ILE A 1 157 ? 1.032 -18.003 -17.509 1.00 83.88 157 ILE A CA 1
ATOM 1232 C C . ILE A 1 157 ? 0.606 -16.694 -18.176 1.00 83.88 157 ILE A C 1
ATOM 1234 O O . ILE A 1 157 ? -0.479 -16.180 -17.898 1.00 83.88 157 ILE A O 1
ATOM 1238 N N . PHE A 1 158 ? 1.421 -16.176 -19.095 1.00 83.88 158 PHE A N 1
ATOM 1239 C CA . PHE A 1 158 ? 1.105 -14.961 -19.837 1.00 83.88 158 PHE A CA 1
ATOM 1240 C C . PHE A 1 158 ? -0.199 -15.089 -20.641 1.00 83.88 158 PHE A C 1
ATOM 1242 O O . PHE A 1 158 ? -1.062 -14.213 -20.557 1.00 83.88 158 PHE A O 1
ATOM 1249 N N . TRP A 1 159 ? -0.403 -16.192 -21.364 1.00 86.06 159 TRP A N 1
ATOM 1250 C CA . TRP A 1 159 ? -1.652 -16.431 -22.095 1.00 86.06 159 TRP A CA 1
ATOM 1251 C C . TRP A 1 159 ? -2.869 -16.546 -21.177 1.00 86.06 159 TRP A C 1
ATOM 1253 O O . TRP A 1 159 ? -3.928 -16.005 -21.504 1.00 86.06 159 TRP A O 1
ATOM 1263 N N . TYR A 1 160 ? -2.735 -17.183 -20.012 1.00 79.06 160 TYR A N 1
ATOM 1264 C CA . TYR A 1 160 ? -3.825 -17.235 -19.038 1.00 79.06 160 TYR A CA 1
ATOM 1265 C C . TYR A 1 160 ? -4.200 -15.851 -18.507 1.00 79.06 160 TYR A C 1
ATOM 1267 O O . TYR A 1 160 ? -5.389 -15.548 -18.395 1.00 79.06 160 TYR A O 1
ATOM 1275 N N . LEU A 1 161 ? -3.216 -14.995 -18.225 1.00 77.75 161 LEU A N 1
ATOM 1276 C CA . LEU A 1 161 ? -3.467 -13.612 -17.814 1.00 77.75 161 LEU A CA 1
ATOM 1277 C C . LEU A 1 161 ? -4.173 -12.822 -18.921 1.00 77.75 161 LEU A C 1
ATOM 1279 O O . LEU A 1 161 ? -5.151 -12.127 -18.645 1.00 77.75 161 LEU A O 1
ATOM 1283 N N . LEU A 1 162 ? -3.746 -12.982 -20.178 1.00 82.25 162 LEU A N 1
ATOM 1284 C CA . LEU A 1 162 ? -4.415 -12.364 -21.324 1.00 82.25 162 LEU A CA 1
ATOM 1285 C C . LEU A 1 162 ? -5.873 -12.810 -21.463 1.00 82.25 162 LEU A C 1
ATOM 1287 O O . LEU A 1 162 ? -6.732 -11.974 -21.723 1.00 82.25 162 LEU A O 1
ATOM 1291 N N . GLN A 1 163 ? -6.178 -14.096 -21.273 1.00 80.44 163 GLN A N 1
ATOM 1292 C CA . GLN A 1 163 ? -7.556 -14.592 -21.338 1.00 80.44 163 GLN A CA 1
ATOM 1293 C C . GLN A 1 163 ? -8.437 -14.001 -20.234 1.00 80.44 163 GLN A C 1
ATOM 1295 O O . GLN A 1 163 ? -9.573 -13.621 -20.506 1.00 80.44 163 GLN A O 1
ATOM 1300 N N . ILE A 1 164 ? -7.921 -13.889 -19.007 1.00 74.94 164 ILE A N 1
ATOM 1301 C CA . ILE A 1 164 ? -8.661 -13.300 -17.881 1.00 74.94 164 ILE A CA 1
ATOM 1302 C C . ILE A 1 164 ? -8.945 -11.820 -18.152 1.00 74.94 164 ILE A C 1
ATOM 1304 O O . ILE A 1 164 ? -10.089 -11.384 -18.056 1.00 74.94 164 ILE A O 1
ATOM 1308 N N . ILE A 1 165 ? -7.929 -11.055 -18.557 1.00 76.50 165 ILE A N 1
ATOM 1309 C CA . ILE A 1 165 ? -8.083 -9.632 -18.894 1.00 76.50 165 ILE A CA 1
ATOM 1310 C C . ILE A 1 165 ? -9.011 -9.452 -20.101 1.00 76.50 165 ILE A C 1
ATOM 1312 O O . ILE A 1 165 ? -9.865 -8.570 -20.099 1.00 76.50 165 ILE A O 1
ATOM 1316 N N . GLY A 1 166 ? -8.888 -10.308 -21.115 1.00 80.19 166 GLY A N 1
ATOM 1317 C CA . GLY A 1 166 ? -9.739 -10.294 -22.302 1.00 80.19 166 GLY A CA 1
ATOM 1318 C C . GLY A 1 166 ? -11.201 -10.628 -22.004 1.00 80.19 166 GLY A C 1
ATOM 1319 O O . GLY A 1 166 ? -12.082 -10.064 -22.643 1.00 80.19 166 GLY A O 1
ATOM 1320 N N . PHE A 1 167 ? -11.471 -11.498 -21.027 1.00 75.31 167 PHE A N 1
ATOM 1321 C CA . PHE A 1 167 ? -12.830 -11.774 -20.558 1.00 75.31 167 PHE A CA 1
ATOM 1322 C C . PHE A 1 167 ? -13.417 -10.599 -19.768 1.00 75.31 167 PHE A C 1
ATOM 1324 O O . PHE A 1 167 ? -14.599 -10.323 -19.901 1.00 75.31 167 PHE A O 1
ATOM 1331 N N . MET A 1 168 ? -12.604 -9.878 -18.987 1.00 66.62 168 MET A N 1
ATOM 1332 C CA . MET A 1 168 ? -13.053 -8.677 -18.264 1.00 66.62 168 MET A CA 1
ATOM 1333 C C . MET A 1 168 ? -13.329 -7.470 -19.179 1.00 66.62 168 MET A C 1
ATOM 1335 O O . MET A 1 168 ? -14.060 -6.571 -18.780 1.00 66.62 168 MET A O 1
ATOM 1339 N N . ASN A 1 169 ? -12.733 -7.432 -20.376 1.00 62.38 169 ASN A N 1
ATOM 1340 C CA . ASN A 1 169 ? -12.866 -6.338 -21.351 1.00 62.38 169 ASN A CA 1
ATOM 1341 C C . ASN A 1 169 ? -13.898 -6.608 -22.467 1.00 62.38 169 ASN A C 1
ATOM 1343 O O . ASN A 1 169 ? -13.925 -5.873 -23.458 1.00 62.38 169 ASN A O 1
ATOM 1347 N N . LYS A 1 170 ? -14.716 -7.655 -22.337 1.00 47.94 170 LYS A N 1
ATOM 1348 C CA . LYS A 1 170 ? -15.888 -7.916 -23.185 1.00 47.94 170 LYS A CA 1
ATOM 1349 C C . LYS A 1 170 ? -17.162 -7.668 -22.395 1.00 47.94 170 LYS A C 1
ATOM 1351 O O . LYS A 1 170 ? -18.118 -7.174 -23.026 1.00 47.94 170 LYS A O 1
#

Organism: NCBI:txid241478

Solvent-accessible surface area (backbone atoms only — not comparable to full-atom values): 9478 Å² total; per-residue (Å²): 111,70,74,56,52,67,53,50,53,56,52,54,53,31,52,50,46,27,53,53,31,48,47,41,50,74,73,33,67,72,38,49,75,34,88,66,48,30,59,54,38,49,52,51,29,49,52,24,50,50,52,56,49,50,60,58,50,68,79,48,59,66,73,58,51,54,51,53,49,50,51,50,52,53,52,51,49,51,50,52,55,48,63,72,71,50,89,72,69,63,74,81,42,45,69,58,53,51,53,51,49,52,52,52,50,51,50,51,52,51,49,50,45,56,64,54,49,71,69,49,53,58,49,62,51,52,50,46,21,64,70,39,97,60,100,56,56,60,58,88,86,44,50,70,58,54,53,49,54,53,51,53,42,52,52,52,53,50,53,53,52,51,50,54,54,53,62,74,74,107

Secondary structure (DSSP, 8-state):
-HHHHHHHHHHHHHHHHHHHHHHHHHH-HHHHHSTTHHHHHHHHHHHHHHHHHHHHHTTS-HHHHHHHHHHHHHHHHHHHHHHHH--S-GGGGHHHHHHHHHHHHHHHHHHHIIIIITT-THHHHHHHHHH-SSSS---GGGHHHHHHHHHHHHHHHHHHHHHHHHHHT-

InterPro domains:
  IPR006214 Bax inhibitor 1-related [PF01027] (7-169)
  IPR006214 Bax inhibitor 1-related [PTHR23291] (10-166)

Mean predicted aligned error: 12.39 Å

Sequence (170 aa):
MNLLLTELVPWFFFSATFLITYLMIGCCPGFRRRFPGNMICLILLTLAMSYMTATIAGFYSTKVVFLAALCCFLTCGAIVLFSMQTKYDFTACVGVMFVLGIVLMLFGFIAIIFTVILRNPYLAIDVQMVMGGKQYEISPEDYVFAATQLFVDIIYIFWYLLQIIGFMNK